Protein AF-A0A7Y3H642-F1 (afdb_monomer_lite)

Foldseek 3Di:
DFDPPDPQTDFQDWDDPPPFIWGHRNPDTHTPPPPPLPFDADPVRDTFDWDDDPNDIHTPDDDDDQADPVRHGAAEDDDPVVVVVDPDGHDADVVNPCPDPPDD

Structure (mmCIF, N/CA/C/O backbone):
data_AF-A0A7Y3H642-F1
#
_entry.id   AF-A0A7Y3H642-F1
#
loop_
_atom_site.group_PDB
_atom_site.id
_atom_site.type_symbol
_atom_site.label_atom_id
_atom_site.label_alt_id
_atom_site.label_comp_id
_atom_site.label_asym_id
_atom_site.label_entity_id
_atom_site.label_seq_id
_atom_site.pdbx_PDB_ins_code
_atom_site.Cartn_x
_atom_site.Cartn_y
_atom_site.Cartn_z
_atom_site.occupancy
_atom_site.B_iso_or_equiv
_atom_site.auth_seq_id
_atom_site.auth_comp_id
_atom_site.auth_asym_id
_atom_site.auth_atom_id
_atom_site.pdbx_PDB_model_num
ATOM 1 N N . MET A 1 1 ? -29.664 0.706 24.408 1.00 53.19 1 MET A N 1
ATOM 2 C CA . MET A 1 1 ? -28.643 -0.334 24.170 1.00 53.19 1 MET A CA 1
ATOM 3 C C . MET A 1 1 ? -29.273 -1.311 23.196 1.00 53.19 1 MET A C 1
ATOM 5 O O . MET A 1 1 ? -30.279 -1.904 23.563 1.00 53.19 1 MET A O 1
ATOM 9 N N . GLY A 1 2 ? -28.798 -1.335 21.947 1.00 57.72 2 GLY A N 1
ATOM 10 C CA . GLY A 1 2 ? -29.369 -2.156 20.873 1.00 57.72 2 GLY A CA 1
ATOM 11 C C . GLY A 1 2 ? -29.197 -3.647 21.151 1.00 57.72 2 GLY A C 1
ATOM 12 O O . GLY A 1 2 ? -28.213 -4.055 21.767 1.00 57.72 2 GLY A O 1
ATOM 13 N N . ASN A 1 3 ? -30.187 -4.439 20.750 1.00 62.53 3 ASN A N 1
ATOM 14 C CA . ASN A 1 3 ? -30.175 -5.889 20.890 1.00 62.53 3 ASN A CA 1
ATOM 15 C C . ASN A 1 3 ? -29.295 -6.500 19.788 1.00 62.53 3 ASN A C 1
ATOM 17 O O . ASN A 1 3 ? -29.466 -6.171 18.618 1.00 62.53 3 ASN A O 1
ATOM 21 N N . SER A 1 4 ? -28.376 -7.400 20.138 1.00 64.38 4 SER A N 1
ATOM 22 C CA . SER A 1 4 ? -27.535 -8.098 19.155 1.00 64.38 4 SER A CA 1
ATOM 23 C C . SER A 1 4 ? -28.319 -9.062 18.259 1.00 64.38 4 SER A C 1
ATOM 25 O O . SER A 1 4 ? -27.829 -9.414 17.190 1.00 64.38 4 SER A O 1
ATOM 27 N N . ASP A 1 5 ? -29.522 -9.464 18.683 1.00 69.06 5 ASP A N 1
ATOM 28 C CA . ASP A 1 5 ? -30.421 -10.346 17.926 1.00 69.06 5 ASP A CA 1
ATOM 29 C C . ASP A 1 5 ? -31.395 -9.569 17.016 1.00 69.06 5 ASP A C 1
ATOM 31 O O . ASP A 1 5 ? -32.311 -10.150 16.432 1.00 69.06 5 ASP A O 1
ATOM 35 N N . ASP A 1 6 ? -31.235 -8.247 16.915 1.00 73.38 6 ASP A N 1
ATOM 36 C CA . ASP A 1 6 ? -32.043 -7.407 16.036 1.00 73.38 6 ASP A CA 1
ATOM 37 C C . ASP A 1 6 ? -31.658 -7.654 14.562 1.00 73.38 6 ASP A C 1
ATOM 39 O O . ASP A 1 6 ? -30.477 -7.551 14.214 1.00 73.38 6 ASP A O 1
ATOM 43 N N . PRO A 1 7 ? -32.616 -7.956 13.662 1.00 75.31 7 PRO A N 1
ATOM 44 C CA . PRO A 1 7 ? -32.338 -8.043 12.227 1.00 75.31 7 PRO A CA 1
ATOM 45 C C . PRO A 1 7 ? -31.881 -6.705 11.615 1.00 75.31 7 PRO A C 1
ATOM 47 O O . PRO A 1 7 ? -31.374 -6.692 10.494 1.00 75.31 7 PRO A O 1
ATOM 50 N N . THR A 1 8 ? -32.055 -5.592 12.332 1.00 81.69 8 THR A N 1
ATOM 51 C CA . THR A 1 8 ? -31.682 -4.229 11.938 1.00 81.69 8 THR A CA 1
ATOM 52 C C . THR A 1 8 ? -30.856 -3.534 13.031 1.00 81.69 8 THR A C 1
ATOM 54 O O . THR A 1 8 ? -31.360 -2.641 13.708 1.00 81.69 8 THR A O 1
ATOM 57 N N . PRO A 1 9 ? -29.583 -3.920 13.237 1.00 86.38 9 PRO A N 1
ATOM 58 C CA . PRO A 1 9 ? -28.753 -3.318 14.277 1.00 86.38 9 PRO A CA 1
ATOM 59 C C . PRO A 1 9 ? -28.523 -1.819 14.025 1.00 86.38 9 PRO A C 1
ATOM 61 O O . PRO A 1 9 ? -28.270 -1.388 12.901 1.00 86.38 9 PRO A O 1
ATOM 64 N N . GLU A 1 10 ? -28.565 -1.015 15.089 1.00 89.75 10 GLU A N 1
ATOM 65 C CA . GLU A 1 10 ? -28.158 0.393 15.036 1.00 89.75 10 GLU A CA 1
ATOM 66 C C . GLU A 1 10 ? -26.626 0.507 15.062 1.00 89.75 10 GLU A C 1
ATOM 68 O O . GLU A 1 10 ? -25.940 -0.316 15.682 1.00 89.75 10 GLU A O 1
ATOM 73 N N . ALA A 1 11 ? -26.073 1.541 14.418 1.00 91.31 11 ALA A N 1
ATOM 74 C CA . ALA A 1 11 ? -24.645 1.842 14.510 1.00 91.31 11 ALA A CA 1
ATOM 75 C C . ALA A 1 11 ? -24.227 1.999 15.985 1.00 91.31 11 ALA A C 1
ATOM 77 O O . ALA A 1 11 ? -24.876 2.705 16.758 1.00 91.31 11 ALA A O 1
ATOM 78 N N . GLY A 1 12 ? -23.150 1.322 16.379 1.00 87.44 12 GLY A N 1
ATOM 79 C CA . GLY A 1 12 ? -22.698 1.221 17.767 1.00 87.44 12 GLY A CA 1
ATOM 80 C C . GLY A 1 12 ? -23.227 0.003 18.535 1.00 87.44 12 GLY A C 1
ATOM 81 O O . GLY A 1 12 ? -22.878 -0.163 19.705 1.00 87.44 12 GLY A O 1
ATOM 82 N N . THR A 1 13 ? -24.029 -0.871 17.917 1.00 92.62 13 THR A N 1
ATOM 83 C CA . THR A 1 13 ? -24.388 -2.171 18.515 1.00 92.62 13 THR A CA 1
ATOM 84 C C . THR A 1 13 ? -23.147 -3.063 18.603 1.00 92.62 13 THR A C 1
ATOM 86 O O . THR A 1 13 ? -22.393 -3.156 17.640 1.00 92.62 13 THR A O 1
ATOM 89 N N . ILE A 1 14 ? -22.929 -3.731 19.740 1.00 91.81 14 ILE A N 1
ATOM 90 C CA . ILE A 1 14 ? -21.808 -4.663 19.952 1.00 91.81 14 ILE A CA 1
ATOM 91 C C . ILE A 1 14 ? -22.363 -6.082 20.105 1.00 91.81 14 ILE A C 1
ATOM 93 O O . ILE A 1 14 ? -23.361 -6.274 20.801 1.00 91.81 14 ILE A O 1
ATOM 97 N N . ARG A 1 15 ? -21.707 -7.076 19.494 1.00 90.75 15 ARG A N 1
ATOM 98 C CA . ARG A 1 15 ? -22.030 -8.503 19.649 1.00 90.75 15 ARG A CA 1
ATOM 99 C C . ARG A 1 15 ? -20.797 -9.345 19.959 1.00 90.75 15 ARG A C 1
ATOM 101 O O . ARG A 1 15 ? -19.672 -8.965 19.648 1.00 90.75 15 ARG A O 1
ATOM 108 N N . TRP A 1 16 ? -21.041 -10.520 20.529 1.00 91.00 16 TRP A N 1
ATOM 109 C CA . TRP A 1 16 ? -20.055 -11.587 20.686 1.00 91.00 16 TRP A CA 1
ATOM 110 C C . TRP A 1 16 ? -20.364 -12.713 19.696 1.00 91.00 16 TRP A C 1
ATOM 112 O O . TRP A 1 16 ? -21.486 -13.215 19.674 1.00 91.00 16 TRP A O 1
ATOM 122 N N . THR A 1 17 ? -19.385 -13.125 18.892 1.00 89.44 17 THR A N 1
ATOM 123 C CA . THR A 1 17 ? -19.559 -14.178 17.870 1.00 89.44 17 THR A CA 1
ATOM 124 C C . THR A 1 17 ? -19.195 -15.581 18.355 1.00 89.44 17 THR A C 1
ATOM 126 O O . THR A 1 17 ? -19.330 -16.548 17.609 1.00 89.44 17 THR A O 1
ATOM 129 N N . GLY A 1 18 ? -18.719 -15.720 19.595 1.00 88.50 18 GLY A N 1
ATOM 130 C CA . GLY A 1 18 ? -18.120 -16.962 20.102 1.00 88.50 18 GLY A CA 1
ATOM 131 C C . GLY A 1 18 ? -16.593 -16.946 20.087 1.00 88.50 18 GLY A C 1
ATOM 132 O O . GLY A 1 18 ? -15.974 -17.650 20.882 1.00 88.50 18 GLY A O 1
ATOM 133 N N . THR A 1 19 ? -15.992 -16.120 19.233 1.00 89.00 19 THR A N 1
ATOM 134 C CA . THR A 1 19 ? -14.533 -15.975 19.118 1.00 89.00 19 THR A CA 1
ATOM 135 C C . THR A 1 19 ? 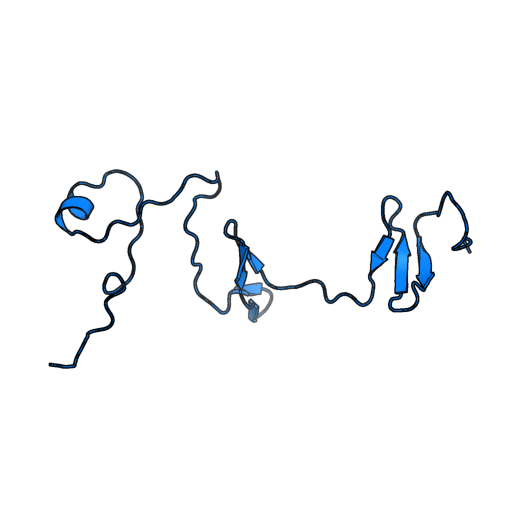-14.067 -14.527 19.143 1.00 89.00 19 THR A C 1
ATOM 137 O O . THR A 1 19 ? -12.881 -14.291 19.349 1.00 89.00 19 THR A O 1
ATOM 140 N N . ASP A 1 20 ? -14.969 -13.568 18.930 1.00 88.25 20 ASP A N 1
ATOM 141 C CA . ASP A 1 20 ? -14.617 -12.162 18.778 1.00 88.25 20 ASP A CA 1
ATOM 142 C C . ASP A 1 20 ? -15.738 -11.216 19.239 1.00 88.25 20 ASP A C 1
ATOM 144 O O . ASP A 1 20 ? -16.925 -11.558 19.196 1.00 88.25 20 ASP A O 1
ATOM 148 N N . PHE A 1 21 ? -15.344 -10.018 19.669 1.00 91.12 21 PHE A N 1
ATOM 149 C CA . PHE A 1 21 ? -16.240 -8.890 19.876 1.00 91.12 21 PHE A CA 1
ATOM 150 C C . PHE A 1 21 ? -16.264 -8.028 18.617 1.00 91.12 21 PHE A C 1
ATOM 152 O O . PHE A 1 21 ? -15.235 -7.506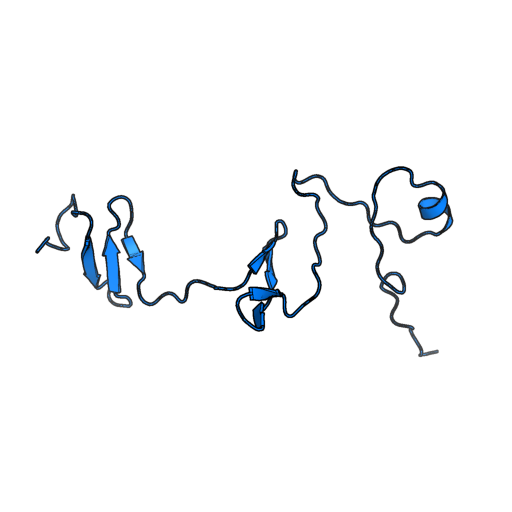 18.189 1.00 91.12 21 PHE A O 1
ATOM 159 N N . GLU A 1 22 ? -17.454 -7.840 18.056 1.00 92.88 22 GLU A N 1
ATOM 160 C CA . GLU A 1 22 ? -17.662 -7.031 16.858 1.00 92.88 22 GLU A CA 1
ATOM 161 C C . GLU A 1 22 ? -18.611 -5.867 17.155 1.00 92.88 22 GLU A C 1
ATOM 163 O O . GLU A 1 22 ? -19.598 -6.032 17.877 1.00 92.88 22 GLU A O 1
ATOM 168 N N . GLY A 1 23 ? -18.342 -4.700 16.573 1.00 92.56 23 GLY A N 1
ATOM 169 C CA . GLY A 1 23 ? -19.228 -3.5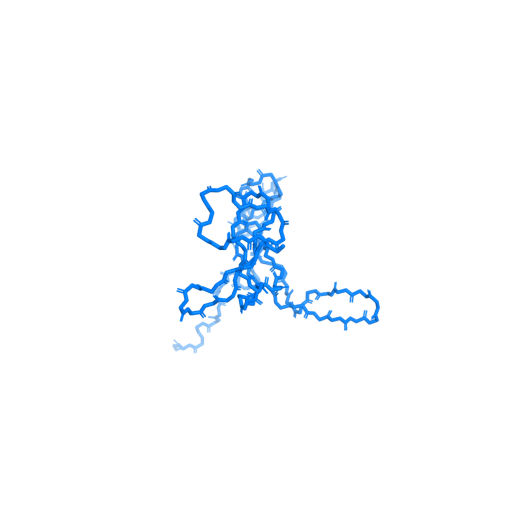37 16.585 1.00 92.56 23 GLY A CA 1
ATOM 170 C C . 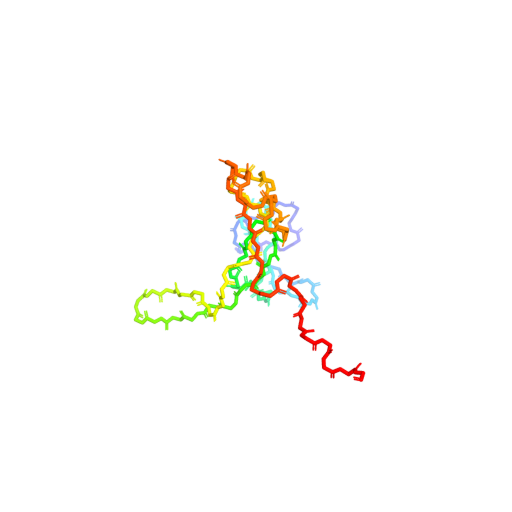GLY A 1 23 ? -19.848 -3.284 15.212 1.00 92.56 23 GLY A C 1
ATOM 171 O O . GLY A 1 23 ? -19.167 -3.403 14.199 1.00 92.56 23 GLY A O 1
ATOM 172 N N . PHE A 1 24 ? -21.127 -2.921 15.155 1.00 93.25 24 PHE A N 1
ATOM 173 C CA . PHE A 1 24 ? -21.795 -2.533 13.913 1.00 93.25 24 PHE A CA 1
ATOM 174 C C . PHE A 1 24 ? -21.523 -1.056 13.602 1.00 93.25 24 PHE A C 1
ATOM 176 O O . PHE A 1 24 ? -21.865 -0.185 14.402 1.00 93.25 24 PHE A O 1
ATOM 183 N N . ASP A 1 25 ? -20.933 -0.749 12.449 1.00 92.12 25 ASP A N 1
ATOM 184 C CA . ASP A 1 25 ? -20.612 0.630 12.034 1.00 92.12 25 ASP A CA 1
ATOM 185 C C . ASP A 1 25 ? -21.778 1.358 11.331 1.00 92.12 25 ASP A C 1
ATOM 187 O O . ASP A 1 25 ? -21.651 2.517 10.937 1.00 92.12 25 ASP A O 1
ATOM 191 N N . GLY A 1 26 ? -22.925 0.687 11.187 1.00 90.56 26 GLY A N 1
ATOM 192 C CA . GLY A 1 26 ? -24.083 1.157 10.420 1.00 90.56 26 GLY A CA 1
ATOM 193 C C . GLY A 1 26 ? -24.252 0.453 9.072 1.00 90.56 26 GLY A C 1
ATOM 194 O O . GLY A 1 26 ? -25.337 0.497 8.499 1.00 90.56 26 GLY A O 1
ATOM 195 N N . THR A 1 27 ? -23.213 -0.226 8.585 1.00 90.69 27 THR A N 1
ATOM 196 C CA . THR A 1 27 ? -23.223 -0.986 7.324 1.00 90.69 27 THR A CA 1
ATOM 197 C C . THR A 1 27 ? -22.772 -2.431 7.529 1.00 90.69 27 THR A C 1
ATOM 199 O O . THR A 1 27 ? -23.306 -3.342 6.897 1.00 90.69 27 THR A O 1
ATOM 202 N N . SER A 1 28 ? -21.801 -2.665 8.411 1.00 91.31 28 SER A N 1
ATOM 203 C CA . SER A 1 28 ? -21.180 -3.967 8.627 1.00 91.31 28 SER A CA 1
ATOM 204 C C . SER A 1 28 ? -20.743 -4.180 10.076 1.00 91.31 28 SER A C 1
ATOM 206 O O . SER A 1 28 ? -20.576 -3.234 10.846 1.00 91.31 28 SER A O 1
ATOM 208 N N . TRP A 1 29 ? -20.582 -5.448 10.455 1.00 91.81 29 TRP A N 1
ATOM 209 C CA . TRP A 1 29 ? -19.957 -5.826 11.719 1.00 91.81 29 TRP A CA 1
ATOM 210 C C . TRP A 1 29 ? -18.438 -5.790 11.561 1.00 91.81 29 TRP A C 1
ATOM 212 O O . TRP A 1 29 ? -17.891 -6.418 10.655 1.00 91.81 29 TRP A O 1
ATOM 222 N N . VAL A 1 30 ? -17.772 -5.059 12.448 1.00 90.19 30 VAL A N 1
ATOM 223 C CA . VAL A 1 30 ? -16.329 -4.826 12.438 1.00 90.19 30 VAL A CA 1
ATOM 224 C C . VAL A 1 30 ? -15.727 -5.422 13.701 1.00 90.19 30 VAL A C 1
ATOM 226 O O . VAL A 1 30 ? -16.137 -5.093 14.813 1.00 90.19 30 VAL A O 1
ATOM 229 N N . SER A 1 31 ? -14.740 -6.293 13.525 1.00 91.00 31 SER A N 1
ATOM 230 C CA . SER A 1 31 ? -13.973 -6.900 14.613 1.00 91.00 31 SER A CA 1
ATOM 231 C C . SER A 1 31 ? -13.194 -5.861 15.424 1.00 91.00 31 SER A C 1
ATOM 233 O O . SER A 1 31 ? -12.537 -4.987 14.857 1.00 91.00 31 SER A O 1
ATOM 235 N N . PHE A 1 32 ? -13.225 -5.983 16.754 1.00 86.81 32 PHE A N 1
ATOM 236 C CA . PHE A 1 32 ? -12.382 -5.195 17.662 1.00 86.81 32 PHE A CA 1
ATOM 237 C C . PHE A 1 32 ? -11.087 -5.901 18.051 1.00 86.81 32 PHE A C 1
ATOM 239 O O . PHE A 1 32 ? -10.186 -5.256 18.588 1.00 86.81 32 PHE A O 1
ATOM 246 N N . THR A 1 33 ? -10.989 -7.209 17.817 1.00 79.19 33 THR A N 1
ATOM 247 C CA . THR A 1 33 ? -9.791 -7.982 18.171 1.00 79.19 33 THR A CA 1
ATOM 248 C C . THR A 1 33 ? -8.936 -8.350 16.968 1.00 79.19 33 THR A C 1
ATOM 250 O O . THR A 1 33 ? -7.783 -8.744 17.154 1.00 79.19 33 THR A O 1
ATOM 253 N N . THR A 1 34 ? -9.431 -8.164 15.738 1.00 74.50 34 THR A N 1
ATOM 254 C CA . THR A 1 34 ? -8.580 -8.252 14.558 1.00 74.50 34 THR A CA 1
ATOM 255 C C . THR A 1 34 ? -7.545 -7.147 14.669 1.00 74.50 34 THR A C 1
ATOM 257 O O . THR A 1 34 ? -7.852 -5.956 14.714 1.00 74.50 34 THR A O 1
ATOM 260 N N . THR A 1 35 ? -6.279 -7.538 14.730 1.00 64.06 35 THR A N 1
ATOM 261 C CA . THR A 1 35 ? -5.197 -6.596 14.505 1.00 64.06 35 THR A CA 1
ATOM 262 C C . THR A 1 35 ? -5.356 -6.132 13.067 1.00 64.06 35 THR A C 1
ATOM 264 O O . THR A 1 35 ? -5.114 -6.908 12.138 1.00 64.06 35 THR A O 1
ATOM 267 N N . GLN A 1 36 ? -5.834 -4.903 12.870 1.00 62.38 36 GLN A N 1
ATOM 268 C CA . GLN A 1 36 ? -5.698 -4.247 11.583 1.00 62.38 36 GLN A CA 1
ATOM 269 C C . GLN A 1 36 ? -4.215 -4.327 11.236 1.00 62.38 36 GLN A C 1
ATOM 271 O O . GLN A 1 36 ? -3.369 -3.888 12.015 1.00 62.38 36 GLN A O 1
ATOM 276 N N . ASP A 1 37 ? -3.910 -4.983 10.123 1.00 64.88 37 ASP A N 1
ATOM 277 C CA . ASP A 1 37 ? -2.552 -5.086 9.625 1.00 64.88 37 ASP A CA 1
ATOM 278 C C . ASP A 1 37 ? -2.078 -3.661 9.321 1.00 64.88 37 ASP A C 1
ATOM 280 O O . ASP A 1 37 ? -2.429 -3.089 8.294 1.00 64.88 37 ASP A O 1
ATOM 284 N N . SER A 1 38 ? -1.368 -3.048 10.271 1.00 70.19 38 SER A N 1
ATOM 285 C CA . SER A 1 38 ? -0.935 -1.650 10.205 1.00 70.19 38 SER A CA 1
ATOM 286 C C . SER A 1 38 ? 0.225 -1.446 9.235 1.00 70.19 38 SER A C 1
ATOM 288 O O . SER A 1 38 ? 0.786 -0.354 9.165 1.00 70.19 38 SER A O 1
ATOM 290 N N . ARG A 1 39 ? 0.628 -2.504 8.526 1.00 82.62 39 ARG A N 1
ATOM 291 C CA . ARG A 1 39 ? 1.682 -2.437 7.527 1.00 82.62 39 ARG A CA 1
ATOM 292 C C . ARG A 1 39 ? 1.208 -1.629 6.334 1.00 82.62 39 ARG A C 1
ATOM 294 O O . ARG A 1 39 ? 0.069 -1.746 5.882 1.00 82.62 39 ARG A O 1
ATOM 301 N N . LEU A 1 40 ? 2.122 -0.832 5.798 1.00 88.38 40 LEU A N 1
ATOM 302 C CA . LEU A 1 40 ? 1.904 -0.168 4.525 1.00 88.38 40 LEU A CA 1
ATOM 303 C C . LEU A 1 40 ? 1.825 -1.247 3.442 1.00 88.38 40 LEU A C 1
ATOM 305 O O . LEU A 1 40 ? 2.696 -2.114 3.376 1.00 88.38 40 LEU A O 1
ATOM 309 N N . VAL A 1 41 ? 0.787 -1.198 2.611 1.00 91.75 41 VAL A N 1
ATOM 310 C CA . VAL A 1 41 ? 0.584 -2.144 1.509 1.00 91.75 41 VAL A CA 1
ATOM 311 C C . VAL A 1 41 ? 0.663 -1.387 0.190 1.00 91.75 41 VAL A C 1
ATOM 313 O O . VAL A 1 41 ? -0.008 -0.367 0.031 1.00 91.75 41 VAL A O 1
ATOM 316 N N . ASP A 1 42 ? 1.496 -1.853 -0.741 1.00 93.50 42 ASP A N 1
ATOM 317 C CA . ASP A 1 42 ? 1.580 -1.261 -2.081 1.00 93.50 42 ASP A CA 1
ATOM 318 C C . ASP A 1 42 ? 0.560 -1.854 -3.069 1.00 93.50 42 ASP A C 1
ATOM 320 O O . ASP A 1 42 ? -0.246 -2.724 -2.733 1.00 93.50 42 ASP A O 1
ATOM 324 N N . ILE A 1 43 ? 0.595 -1.374 -4.318 1.00 93.00 43 ILE A N 1
ATOM 325 C CA . ILE A 1 43 ? -0.326 -1.807 -5.374 1.00 93.00 43 ILE A CA 1
ATOM 326 C C . ILE A 1 43 ? -0.202 -3.307 -5.685 1.00 93.00 43 ILE A C 1
ATOM 328 O O . ILE A 1 43 ? -1.196 -3.919 -6.074 1.00 93.00 43 ILE A O 1
ATOM 332 N N . ASP A 1 44 ? 0.982 -3.897 -5.480 1.00 92.75 44 ASP A N 1
ATOM 333 C CA . ASP A 1 44 ? 1.332 -5.316 -5.656 1.00 92.75 44 ASP A CA 1
ATOM 334 C C . ASP A 1 44 ? 1.045 -6.178 -4.432 1.00 92.75 44 ASP A C 1
ATOM 336 O O . ASP A 1 44 ? 1.353 -7.370 -4.427 1.00 92.75 44 ASP A O 1
ATOM 340 N N . ASN A 1 45 ? 0.397 -5.601 -3.419 1.00 91.25 45 ASN A N 1
ATOM 341 C CA . ASN A 1 45 ? 0.100 -6.261 -2.160 1.00 91.25 45 ASN A CA 1
ATOM 342 C C . ASN A 1 45 ? 1.369 -6.670 -1.385 1.00 91.25 45 ASN A C 1
ATOM 344 O O . ASN A 1 45 ? 1.311 -7.539 -0.508 1.00 91.25 45 ASN A O 1
ATOM 348 N N . ASN A 1 46 ? 2.516 -6.036 -1.666 1.00 91.88 46 ASN A N 1
ATOM 349 C CA . ASN A 1 46 ? 3.675 -6.148 -0.793 1.00 91.88 46 ASN A CA 1
ATOM 350 C C . ASN A 1 46 ? 3.390 -5.373 0.488 1.00 91.88 46 ASN A C 1
ATOM 352 O O . ASN A 1 46 ? 2.945 -4.226 0.448 1.00 91.88 46 ASN A O 1
ATOM 356 N N . LYS A 1 47 ? 3.685 -6.000 1.622 1.00 92.88 47 LYS A N 1
ATOM 357 C CA . LYS A 1 47 ? 3.535 -5.403 2.947 1.00 92.88 47 LYS A CA 1
ATOM 358 C C . LYS A 1 47 ? 4.896 -4.960 3.454 1.00 92.88 47 LYS A C 1
ATOM 360 O O . LYS A 1 47 ? 5.858 -5.714 3.294 1.00 92.88 47 LYS A O 1
ATOM 365 N N . TYR A 1 48 ? 4.941 -3.780 4.057 1.00 92.94 48 TYR A N 1
ATOM 366 C CA . TYR A 1 48 ? 6.162 -3.168 4.564 1.00 92.94 48 TYR A CA 1
ATOM 367 C C . TYR A 1 48 ? 6.021 -2.828 6.035 1.00 92.94 48 TYR A C 1
ATOM 369 O O . TYR A 1 48 ? 5.007 -2.264 6.464 1.00 92.94 48 TYR A O 1
ATOM 377 N N . GLU A 1 49 ? 7.074 -3.128 6.784 1.00 91.62 49 GLU A N 1
ATOM 378 C CA . GLU A 1 49 ? 7.204 -2.625 8.142 1.00 91.62 49 GLU A CA 1
ATOM 379 C C . GLU A 1 49 ? 7.400 -1.105 8.124 1.00 91.62 49 GLU A C 1
ATOM 381 O O . GLU A 1 49 ? 8.010 -0.533 7.212 1.00 91.62 49 GLU A O 1
ATOM 386 N N . THR A 1 50 ? 6.878 -0.431 9.146 1.00 91.19 50 THR A N 1
ATOM 387 C CA . THR A 1 50 ? 7.012 1.022 9.291 1.00 91.19 50 THR A CA 1
ATOM 388 C C . THR A 1 50 ? 7.637 1.389 10.625 1.00 91.19 50 THR A C 1
ATOM 390 O O . THR A 1 50 ? 7.352 0.761 11.643 1.00 91.19 50 THR A O 1
ATOM 393 N N . VAL A 1 51 ? 8.445 2.445 10.635 1.00 91.44 51 VAL A N 1
ATOM 394 C CA . VAL A 1 51 ? 9.095 2.986 11.829 1.00 91.44 51 VAL A CA 1
ATOM 395 C C . VAL A 1 51 ? 8.751 4.460 12.004 1.00 91.44 51 VAL A C 1
ATOM 397 O O . VAL A 1 51 ? 8.791 5.246 11.058 1.00 91.44 51 VAL A O 1
ATOM 400 N N . THR A 1 52 ? 8.428 4.862 13.230 1.00 92.44 52 THR A N 1
ATOM 401 C CA . THR A 1 52 ? 8.193 6.272 13.559 1.00 92.44 52 THR A CA 1
ATOM 402 C C . THR A 1 52 ? 9.521 6.951 13.871 1.00 92.44 52 THR A C 1
ATOM 404 O O . THR A 1 52 ? 10.222 6.552 14.800 1.00 92.44 52 THR A O 1
ATOM 407 N N . ILE A 1 53 ? 9.857 8.002 13.121 1.00 91.62 53 ILE A N 1
ATOM 408 C CA . ILE A 1 53 ? 11.049 8.827 13.350 1.00 91.62 53 ILE A CA 1
ATOM 409 C C . ILE A 1 53 ? 10.596 10.282 13.496 1.00 91.62 53 ILE A C 1
ATOM 411 O O . ILE A 1 53 ? 10.111 10.909 12.551 1.00 91.62 53 ILE A O 1
ATOM 415 N N . GLY A 1 54 ? 10.741 10.824 14.708 1.00 94.81 54 GLY A N 1
ATOM 416 C CA . GLY A 1 54 ? 10.176 12.125 15.065 1.00 94.81 54 GLY A CA 1
ATOM 417 C C . GLY A 1 54 ? 8.646 12.083 15.038 1.00 94.81 54 GLY A C 1
ATOM 418 O O . GLY A 1 54 ? 8.036 11.308 15.767 1.00 94.81 54 GLY A O 1
ATOM 419 N N . THR A 1 55 ? 8.034 12.916 14.197 1.00 93.50 55 THR A N 1
ATOM 420 C CA . THR A 1 55 ? 6.573 12.990 14.002 1.00 93.50 55 THR A CA 1
ATOM 421 C C . THR A 1 55 ? 6.088 12.285 12.733 1.00 93.50 55 THR A C 1
ATOM 423 O O . THR A 1 55 ? 4.895 12.313 12.442 1.00 93.50 55 THR A O 1
ATOM 426 N N . GLN A 1 56 ? 6.996 11.690 11.956 1.00 90.31 56 GLN A N 1
ATOM 427 C CA . GLN A 1 56 ? 6.691 11.068 10.668 1.00 90.31 56 GLN A CA 1
ATOM 428 C C . GLN A 1 56 ? 6.839 9.548 10.756 1.00 90.31 56 GLN A C 1
ATOM 430 O O . GLN A 1 56 ? 7.697 9.035 11.477 1.00 90.31 56 GLN A O 1
ATOM 435 N N . ILE A 1 57 ? 6.006 8.840 9.996 1.00 90.56 57 ILE A N 1
ATOM 436 C CA . ILE A 1 57 ? 6.081 7.390 9.819 1.00 90.56 57 ILE A CA 1
ATOM 437 C C . ILE A 1 57 ? 6.841 7.123 8.521 1.00 90.56 57 ILE A C 1
ATOM 439 O O . ILE A 1 57 ? 6.488 7.659 7.472 1.00 90.56 57 ILE A O 1
ATOM 443 N N . TRP A 1 58 ? 7.883 6.305 8.604 1.00 92.44 58 TRP A N 1
ATOM 444 C CA . TRP A 1 58 ? 8.751 5.929 7.492 1.00 92.44 58 TRP A CA 1
ATOM 445 C C . TRP A 1 58 ? 8.631 4.438 7.205 1.00 92.44 58 TRP A C 1
ATOM 447 O O . TRP A 1 58 ? 8.341 3.650 8.103 1.00 92.44 58 TRP A O 1
ATOM 457 N N . MET A 1 59 ? 8.899 4.038 5.965 1.00 93.38 59 MET A N 1
ATOM 458 C CA . MET A 1 59 ? 9.086 2.626 5.635 1.00 93.38 59 MET A CA 1
ATOM 459 C C . MET A 1 59 ? 10.408 2.134 6.236 1.00 93.38 59 MET A C 1
ATOM 461 O O . MET A 1 59 ? 11.420 2.832 6.162 1.00 93.38 59 MET A O 1
ATOM 465 N N . ALA A 1 60 ? 10.402 0.939 6.824 1.00 92.62 60 ALA A N 1
ATOM 466 C CA . ALA A 1 60 ? 11.608 0.274 7.319 1.00 92.62 60 ALA A CA 1
ATOM 467 C C . ALA A 1 60 ? 12.392 -0.439 6.199 1.00 92.62 60 ALA A C 1
ATOM 469 O O . ALA A 1 60 ? 13.530 -0.858 6.400 1.00 92.62 60 ALA A O 1
ATOM 470 N N . GLU A 1 61 ? 11.774 -0.586 5.028 1.00 92.06 61 GLU A N 1
ATOM 471 C CA . GLU A 1 61 ? 12.256 -1.357 3.886 1.00 92.06 61 GLU A CA 1
ATOM 472 C C . GLU A 1 61 ? 12.104 -0.544 2.591 1.00 92.06 61 GLU A C 1
ATOM 474 O O . GLU A 1 61 ? 11.277 0.367 2.502 1.00 92.06 61 GLU A O 1
ATOM 479 N N . ASN A 1 62 ? 12.881 -0.892 1.562 1.00 91.31 62 ASN A N 1
ATOM 480 C CA . ASN A 1 62 ? 12.767 -0.267 0.244 1.00 91.31 62 ASN A CA 1
ATOM 481 C C . ASN A 1 62 ? 11.491 -0.715 -0.481 1.00 91.31 62 ASN A C 1
ATOM 483 O O . ASN A 1 62 ? 11.122 -1.889 -0.443 1.00 91.31 62 ASN A O 1
ATOM 487 N N . LEU A 1 63 ? 10.872 0.212 -1.214 1.00 91.44 63 LEU A N 1
ATOM 488 C CA . LEU A 1 63 ? 9.726 -0.070 -2.078 1.00 91.44 63 LEU A CA 1
ATOM 489 C C . LEU A 1 63 ? 10.118 -1.031 -3.217 1.00 91.44 63 LEU A C 1
ATOM 491 O O . LEU A 1 63 ? 11.108 -0.800 -3.908 1.00 91.44 63 LEU A O 1
ATOM 495 N N . ARG A 1 64 ? 9.314 -2.079 -3.437 1.00 90.88 64 ARG A N 1
ATOM 496 C CA . ARG A 1 64 ? 9.532 -3.145 -4.438 1.00 90.88 64 ARG A CA 1
ATOM 497 C C . ARG A 1 64 ? 8.328 -3.346 -5.373 1.00 90.88 64 ARG A C 1
ATOM 499 O O . ARG A 1 64 ? 7.930 -4.475 -5.649 1.00 90.88 64 ARG A O 1
ATOM 506 N N . VAL A 1 65 ? 7.734 -2.246 -5.837 1.00 92.75 65 VAL A N 1
ATOM 507 C CA . VAL A 1 65 ? 6.629 -2.285 -6.809 1.00 92.75 65 VAL A CA 1
ATOM 508 C C . VAL A 1 65 ? 7.112 -2.679 -8.205 1.00 92.75 65 VAL A C 1
ATOM 510 O O . VAL A 1 65 ? 8.218 -2.352 -8.623 1.00 92.75 65 VAL A O 1
ATOM 513 N N . THR A 1 66 ? 6.230 -3.339 -8.938 1.00 92.81 66 THR A N 1
ATOM 514 C CA . THR A 1 66 ? 6.371 -3.815 -10.320 1.00 92.81 66 THR A CA 1
ATOM 515 C C . THR A 1 66 ? 5.359 -3.154 -11.259 1.00 92.81 66 THR A C 1
ATOM 517 O O . THR A 1 66 ? 5.320 -3.453 -12.452 1.00 92.81 66 THR A O 1
ATOM 520 N N . ARG A 1 67 ? 4.531 -2.244 -10.733 1.00 94.38 67 ARG A N 1
ATOM 521 C CA . ARG A 1 67 ? 3.510 -1.493 -11.466 1.00 94.38 67 ARG A CA 1
ATOM 522 C C . ARG A 1 67 ? 3.534 -0.017 -11.096 1.00 94.38 67 ARG A C 1
ATOM 524 O O . ARG A 1 67 ? 3.805 0.348 -9.952 1.00 94.38 67 ARG A O 1
ATOM 531 N N . PHE A 1 68 ? 3.204 0.824 -12.068 1.00 93.12 68 PHE A N 1
ATOM 532 C CA . PHE A 1 68 ? 2.913 2.233 -11.845 1.00 93.12 68 PHE A CA 1
ATOM 533 C C . PHE A 1 68 ? 1.606 2.406 -11.057 1.00 93.12 68 PHE A C 1
ATOM 535 O O . PHE A 1 68 ? 0.827 1.470 -10.867 1.00 93.12 68 PHE A O 1
ATOM 542 N N . ASN A 1 69 ? 1.347 3.634 -10.604 1.00 92.81 69 ASN A N 1
ATOM 543 C CA . ASN A 1 69 ? 0.142 3.982 -9.845 1.00 92.81 69 ASN A CA 1
ATOM 544 C C . ASN A 1 69 ? -1.167 3.815 -10.640 1.00 92.81 69 ASN A C 1
ATOM 546 O O . ASN A 1 69 ? -2.231 3.723 -10.034 1.00 92.81 69 ASN A O 1
ATOM 550 N N . ASP A 1 70 ? -1.095 3.774 -11.971 1.00 94.12 70 ASP A N 1
ATOM 551 C CA . ASP A 1 70 ? -2.213 3.485 -12.876 1.00 94.12 70 ASP A CA 1
ATOM 552 C C . ASP A 1 70 ? -2.418 1.975 -13.120 1.00 94.12 70 ASP A C 1
ATOM 554 O O . ASP A 1 70 ? -3.350 1.576 -13.816 1.00 94.12 70 ASP A O 1
ATOM 558 N N . GLY A 1 71 ? -1.564 1.127 -12.536 1.00 92.25 71 GLY A N 1
ATOM 559 C CA . GLY A 1 71 ? -1.578 -0.322 -12.706 1.00 92.25 71 GLY A CA 1
ATOM 560 C C . GLY A 1 71 ? -0.787 -0.834 -13.911 1.00 92.25 71 GLY A C 1
ATOM 561 O O . GLY A 1 71 ? -0.664 -2.052 -14.055 1.00 92.25 71 GLY A O 1
ATOM 562 N N . THR A 1 72 ? -0.219 0.041 -14.744 1.00 94.75 72 THR A N 1
ATOM 563 C CA . THR A 1 72 ? 0.620 -0.358 -15.880 1.00 94.75 72 THR A CA 1
ATOM 564 C C . THR A 1 72 ? 1.883 -1.071 -15.368 1.00 94.75 72 THR A C 1
ATOM 566 O O . THR A 1 72 ? 2.554 -0.543 -14.477 1.00 94.75 72 THR A O 1
ATOM 569 N N . PRO A 1 73 ? 2.240 -2.263 -15.886 1.00 93.56 73 PRO A N 1
ATOM 570 C CA . PRO A 1 73 ? 3.476 -2.948 -15.510 1.00 93.56 73 PRO A CA 1
ATOM 571 C C . PRO A 1 73 ? 4.725 -2.128 -15.829 1.00 93.56 73 PRO A C 1
ATOM 573 O O . PRO A 1 73 ? 4.818 -1.517 -16.893 1.00 93.56 73 PRO A O 1
ATOM 576 N N . ILE A 1 74 ? 5.702 -2.162 -14.925 1.00 92.88 74 ILE A N 1
ATOM 577 C CA . ILE A 1 74 ? 7.044 -1.624 -15.143 1.00 92.88 74 ILE A CA 1
ATOM 578 C C . ILE A 1 74 ? 7.878 -2.742 -15.788 1.00 92.88 74 ILE A C 1
ATOM 580 O O . ILE A 1 74 ? 8.083 -3.780 -15.154 1.00 92.88 74 ILE A O 1
ATOM 584 N N . PRO A 1 75 ? 8.357 -2.582 -17.036 1.00 91.38 75 PRO A N 1
ATOM 585 C CA . PRO A 1 75 ? 9.170 -3.599 -17.695 1.00 91.38 75 PRO A CA 1
ATOM 586 C C . PRO A 1 75 ? 10.458 -3.891 -16.918 1.00 91.38 75 PRO A C 1
ATOM 588 O O . PRO A 1 75 ? 11.144 -2.963 -16.487 1.00 91.38 75 PRO A O 1
ATOM 591 N N . ILE A 1 76 ? 10.801 -5.175 -16.776 1.00 89.50 76 ILE A N 1
ATOM 592 C CA . ILE A 1 76 ? 12.101 -5.609 -16.249 1.00 89.50 76 ILE A CA 1
ATOM 593 C C . ILE A 1 76 ? 13.059 -5.755 -17.425 1.00 89.50 76 ILE A C 1
ATOM 595 O O . ILE A 1 76 ? 12.806 -6.563 -18.317 1.00 89.50 76 ILE A O 1
ATOM 599 N N . VAL A 1 77 ? 14.152 -4.997 -17.421 1.00 88.19 77 VAL A N 1
ATOM 600 C CA . VAL A 1 77 ? 15.158 -5.025 -18.489 1.00 88.19 77 VAL A CA 1
ATOM 601 C C . VAL 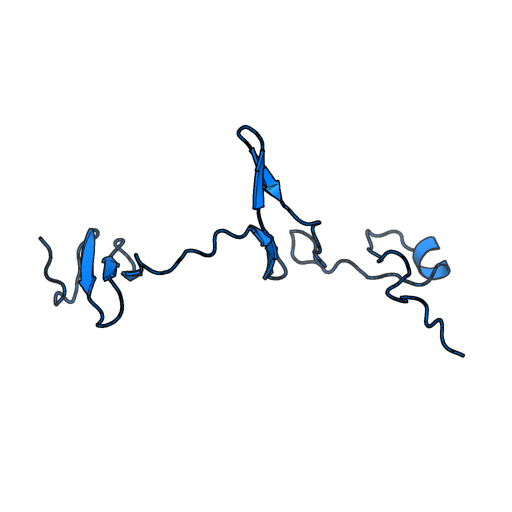A 1 77 ? 16.509 -5.400 -17.885 1.00 88.19 77 VAL A C 1
ATOM 603 O O . VAL A 1 77 ? 17.083 -4.639 -17.111 1.00 88.19 77 VAL A O 1
ATOM 606 N N . THR A 1 78 ? 17.000 -6.596 -18.208 1.00 87.06 78 THR A N 1
ATOM 607 C CA . THR A 1 78 ? 18.258 -7.152 -17.671 1.00 87.06 78 THR A CA 1
ATOM 608 C C . THR A 1 78 ? 19.410 -7.126 -18.676 1.00 87.06 78 THR A C 1
ATOM 610 O O . THR A 1 78 ? 20.572 -7.175 -18.270 1.00 87.06 78 THR A O 1
ATOM 613 N N . ASP A 1 79 ? 19.111 -7.032 -19.973 1.00 86.88 79 ASP A N 1
ATOM 614 C CA . ASP A 1 79 ? 20.111 -6.952 -21.035 1.00 86.88 79 ASP A CA 1
ATOM 615 C C . ASP A 1 79 ? 20.573 -5.504 -21.265 1.00 86.88 79 ASP A C 1
ATOM 617 O O . ASP A 1 79 ? 19.776 -4.565 -21.291 1.00 86.88 79 ASP A O 1
ATOM 621 N N . ASN A 1 80 ? 21.883 -5.315 -21.442 1.00 84.81 80 ASN A N 1
ATOM 622 C CA . ASN A 1 80 ? 22.469 -3.985 -21.588 1.00 84.81 80 ASN A CA 1
ATOM 623 C C . ASN A 1 80 ? 22.118 -3.327 -22.934 1.00 84.81 80 ASN A C 1
ATOM 625 O O . ASN A 1 80 ? 21.969 -2.108 -22.992 1.00 84.81 80 ASN A O 1
ATOM 629 N N . ALA A 1 81 ? 21.985 -4.099 -24.015 1.00 88.25 81 ALA A N 1
ATOM 630 C CA . ALA A 1 81 ? 21.563 -3.567 -25.307 1.00 88.25 81 ALA A CA 1
ATOM 631 C C . ALA A 1 81 ? 20.078 -3.177 -25.283 1.00 88.25 81 ALA A C 1
ATOM 633 O O . ALA A 1 81 ? 19.724 -2.115 -25.797 1.00 88.25 81 ALA A O 1
ATOM 634 N N . ASP A 1 82 ? 19.226 -3.967 -24.632 1.00 86.94 82 ASP A N 1
ATOM 635 C CA . ASP A 1 82 ? 17.818 -3.607 -24.426 1.00 86.94 82 ASP A CA 1
ATOM 636 C C . ASP A 1 82 ? 17.685 -2.366 -23.533 1.00 86.94 82 ASP A C 1
ATOM 638 O O . ASP A 1 82 ? 16.907 -1.457 -23.838 1.00 86.94 82 ASP A O 1
ATOM 642 N N . TRP A 1 83 ? 18.504 -2.260 -22.480 1.00 86.69 83 TRP A N 1
ATOM 643 C CA . TRP A 1 83 ? 18.538 -1.084 -21.607 1.00 86.69 83 TRP A CA 1
ATOM 644 C C . TRP A 1 83 ? 18.940 0.182 -22.369 1.00 86.69 83 TRP A C 1
ATOM 646 O O . TRP A 1 83 ? 18.290 1.218 -22.238 1.00 86.69 83 TRP A O 1
ATOM 656 N N . LEU A 1 84 ? 19.964 0.098 -23.226 1.00 88.06 84 LEU A N 1
ATOM 657 C CA . LEU A 1 84 ? 20.412 1.214 -24.070 1.00 88.06 84 LEU A CA 1
ATOM 658 C C . LEU A 1 84 ? 19.335 1.706 -25.047 1.00 88.06 84 LEU A C 1
ATOM 660 O O . LEU A 1 84 ? 19.321 2.886 -25.392 1.00 88.06 84 LEU A O 1
ATOM 664 N N . ASN A 1 85 ? 18.447 0.817 -25.495 1.00 89.69 85 ASN A N 1
ATOM 665 C CA . ASN A 1 85 ? 17.370 1.141 -26.431 1.00 89.69 85 ASN A CA 1
ATOM 666 C C . ASN A 1 85 ? 16.045 1.507 -25.740 1.00 89.69 85 ASN A C 1
ATOM 668 O O . ASN A 1 85 ? 15.090 1.911 -26.408 1.00 89.69 85 ASN A O 1
ATOM 672 N N . THR A 1 86 ? 15.963 1.371 -24.417 1.00 88.06 86 THR A N 1
ATOM 673 C CA . THR A 1 86 ? 14.740 1.621 -23.655 1.00 88.06 86 THR A CA 1
ATOM 674 C C . THR A 1 86 ? 14.457 3.124 -23.562 1.00 88.06 86 THR A C 1
ATOM 676 O O . THR A 1 86 ? 15.236 3.892 -23.004 1.00 88.06 86 THR A O 1
ATOM 679 N N . THR A 1 87 ? 13.313 3.558 -24.100 1.00 90.38 87 THR A N 1
ATOM 680 C CA . THR A 1 87 ? 12.850 4.964 -24.059 1.00 90.38 87 THR A CA 1
ATOM 681 C C . THR A 1 87 ? 11.694 5.195 -23.085 1.00 90.38 87 THR A C 1
ATOM 683 O O . THR A 1 87 ? 11.306 6.336 -22.832 1.00 90.38 87 THR A O 1
ATOM 686 N N . THR A 1 88 ? 11.142 4.118 -22.531 1.00 88.00 88 THR A N 1
ATOM 687 C CA . THR A 1 88 ? 10.076 4.123 -21.525 1.00 88.00 88 THR A CA 1
ATOM 688 C C . THR A 1 88 ? 10.653 3.810 -20.148 1.00 88.00 88 THR A C 1
ATOM 690 O O . THR A 1 88 ? 11.693 3.162 -20.072 1.00 88.00 88 THR A O 1
ATOM 693 N N . PRO A 1 89 ? 10.013 4.209 -19.038 1.00 88.94 89 PRO A N 1
ATOM 694 C CA . PRO A 1 89 ? 10.538 3.843 -17.731 1.00 88.94 89 PRO A CA 1
ATOM 695 C C . PRO A 1 89 ? 10.527 2.315 -17.562 1.00 88.94 89 PRO A C 1
ATOM 697 O O . PRO A 1 89 ? 9.551 1.651 -17.910 1.00 88.94 89 PRO A O 1
ATOM 700 N N . ALA A 1 90 ? 11.627 1.777 -17.047 1.00 90.38 90 ALA A N 1
ATOM 701 C CA . ALA A 1 90 ? 11.863 0.356 -16.823 1.00 90.38 90 ALA A CA 1
ATOM 702 C C . ALA A 1 90 ? 12.622 0.169 -15.504 1.00 90.38 90 ALA A C 1
ATOM 704 O O . ALA A 1 90 ? 13.211 1.118 -14.978 1.00 90.38 90 ALA A O 1
ATOM 705 N N . MET A 1 91 ? 12.609 -1.050 -14.971 1.00 88.44 91 MET A N 1
ATOM 706 C CA . MET A 1 91 ? 13.337 -1.407 -13.758 1.00 88.44 91 MET A CA 1
ATOM 707 C C . MET A 1 91 ? 14.327 -2.542 -14.003 1.00 88.44 91 MET A C 1
ATOM 709 O O . MET A 1 91 ? 14.169 -3.357 -14.910 1.00 88.44 91 MET A O 1
ATOM 713 N N . THR A 1 92 ? 15.343 -2.606 -13.151 1.00 86.88 92 THR A N 1
ATOM 714 C CA . THR A 1 92 ? 16.263 -3.737 -13.056 1.00 86.88 92 THR A CA 1
ATOM 715 C C . THR A 1 92 ? 16.720 -3.901 -11.610 1.00 86.88 92 THR A C 1
ATOM 717 O O . THR A 1 92 ? 16.623 -2.968 -10.808 1.00 86.88 92 THR A O 1
ATOM 720 N N . TRP A 1 93 ? 17.204 -5.089 -11.268 1.00 80.12 93 TRP A N 1
ATOM 721 C CA . TRP A 1 93 ? 17.768 -5.383 -9.955 1.00 80.12 93 TRP A CA 1
ATOM 722 C C . TRP A 1 93 ? 19.290 -5.254 -10.009 1.00 80.12 93 TRP A C 1
ATOM 724 O O . TRP A 1 93 ? 19.912 -5.565 -11.025 1.00 80.12 93 TRP A O 1
ATOM 734 N N . PHE A 1 94 ? 19.917 -4.842 -8.906 1.00 67.31 94 PHE A N 1
ATOM 735 C CA . PHE A 1 94 ? 21.377 -4.899 -8.802 1.00 67.31 94 PHE A CA 1
ATOM 736 C C . PHE A 1 94 ? 21.836 -6.360 -8.989 1.00 67.31 94 PHE A C 1
ATOM 738 O O . PHE A 1 94 ? 21.259 -7.260 -8.380 1.00 67.31 94 PHE A O 1
ATOM 745 N N . PHE A 1 95 ? 22.818 -6.592 -9.869 1.00 63.53 95 PHE A N 1
ATOM 746 C CA . PHE A 1 95 ? 23.256 -7.917 -10.349 1.00 63.53 95 PHE A CA 1
ATOM 747 C C . PHE A 1 95 ? 22.229 -8.750 -11.141 1.00 63.53 95 PHE A C 1
ATOM 749 O O . PHE A 1 95 ? 22.408 -9.954 -11.259 1.00 63.53 95 PHE A O 1
ATOM 756 N N . ASN A 1 96 ? 21.164 -8.170 -11.709 1.00 63.47 96 ASN A N 1
ATOM 757 C CA . ASN A 1 96 ? 20.193 -8.911 -12.539 1.00 63.47 96 ASN A CA 1
ATOM 758 C C . ASN A 1 96 ? 19.583 -10.167 -11.860 1.00 63.47 96 ASN A C 1
ATOM 760 O O . ASN A 1 96 ? 19.078 -11.056 -12.539 1.00 63.47 96 ASN A O 1
ATOM 764 N N . GLY A 1 97 ? 19.616 -10.255 -10.524 1.00 59.66 97 GLY A N 1
ATOM 765 C CA . GLY A 1 97 ? 19.203 -11.453 -9.780 1.00 59.66 97 GLY A CA 1
ATOM 766 C C . GLY A 1 97 ? 20.235 -12.592 -9.745 1.00 59.66 97 GLY A C 1
ATOM 767 O O . GLY A 1 97 ? 19.995 -13.593 -9.073 1.00 59.66 97 GLY A O 1
ATOM 768 N N . GLU A 1 98 ? 21.391 -12.442 -10.390 1.00 56.66 98 GLU A N 1
ATOM 769 C CA . GLU A 1 98 ? 22.504 -13.388 -10.322 1.00 56.66 98 GLU A CA 1
ATOM 770 C C . GLU A 1 98 ? 23.360 -13.078 -9.090 1.00 56.66 98 GLU A C 1
ATOM 772 O O . GLU A 1 98 ? 24.333 -12.323 -9.120 1.00 56.66 98 GLU A O 1
ATOM 777 N N . TRP A 1 99 ? 22.980 -13.668 -7.959 1.00 48.19 99 TRP A N 1
ATOM 778 C CA . TRP A 1 99 ? 23.935 -13.880 -6.877 1.00 48.19 99 TRP A CA 1
ATOM 779 C C . TRP A 1 99 ? 24.967 -14.853 -7.428 1.00 48.19 99 TRP A C 1
ATOM 781 O O . TRP A 1 99 ? 24.592 -15.956 -7.821 1.00 48.19 99 TRP A O 1
ATOM 791 N N . GLY A 1 100 ? 26.222 -14.413 -7.529 1.00 53.25 100 GLY A N 1
ATOM 792 C CA . GLY A 1 100 ? 27.295 -15.189 -8.138 1.00 53.25 100 GLY A CA 1
ATOM 793 C C . GLY A 1 100 ? 27.236 -16.655 -7.722 1.00 53.25 100 GLY A C 1
ATOM 794 O O . GLY A 1 100 ? 27.333 -16.976 -6.538 1.00 53.25 100 GLY A O 1
ATOM 795 N N . THR A 1 101 ? 27.078 -17.539 -8.702 1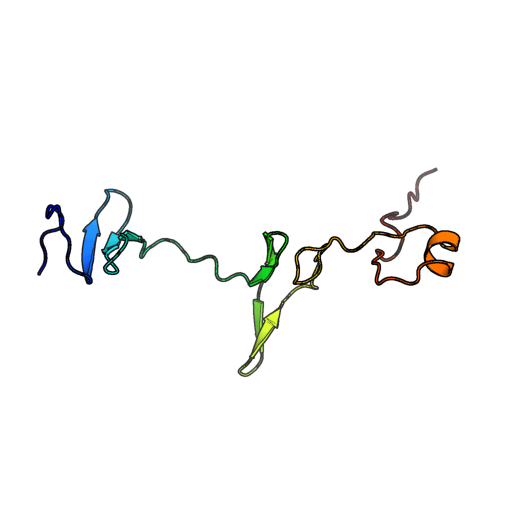.00 55.25 101 THR A N 1
ATOM 796 C CA . THR A 1 101 ? 27.452 -18.941 -8.556 1.00 55.25 101 THR A CA 1
ATOM 797 C C . THR A 1 101 ? 28.978 -18.987 -8.479 1.00 55.25 101 THR A C 1
ATOM 799 O O . THR A 1 101 ? 29.651 -19.281 -9.465 1.00 55.25 101 THR A O 1
ATOM 802 N N . ASP A 1 102 ? 29.532 -18.609 -7.329 1.00 54.75 102 ASP A N 1
ATOM 803 C CA . ASP A 1 102 ? 30.859 -19.056 -6.918 1.00 54.75 102 ASP A CA 1
ATOM 804 C C . ASP A 1 102 ? 30.726 -20.523 -6.499 1.00 54.75 102 ASP A C 1
ATOM 806 O O . ASP A 1 102 ? 30.554 -20.825 -5.325 1.00 54.75 102 ASP A O 1
ATOM 810 N N . ASP A 1 103 ? 30.629 -21.409 -7.491 1.00 45.88 103 ASP A N 1
ATOM 811 C CA . ASP A 1 103 ? 30.938 -22.833 -7.348 1.00 45.88 103 ASP A CA 1
ATOM 812 C C . ASP A 1 103 ? 31.034 -23.479 -8.744 1.00 45.88 103 ASP A C 1
ATOM 814 O O . ASP A 1 103 ? 30.041 -23.932 -9.324 1.00 45.88 103 ASP A O 1
ATOM 818 N N . ALA A 1 104 ? 32.261 -23.495 -9.278 1.00 41.25 104 ALA A N 1
ATOM 819 C CA . ALA A 1 104 ? 32.817 -24.539 -10.146 1.00 41.25 104 ALA A CA 1
ATOM 820 C C . ALA A 1 104 ? 34.354 -24.477 -10.136 1.00 41.25 104 ALA A C 1
ATOM 822 O O . ALA A 1 104 ? 34.906 -23.394 -10.438 1.00 41.25 104 ALA A O 1
#

Radius of gyration: 23.68 Å; chains: 1; bounding box: 65×38×51 Å

Sequence (104 aa):
MGNSDDPTPEAGTIRWTGTDFEGFDGTSWVSFTTTQDSRLVDIDNNKYETVTIGTQIWMAENLRVTRFNDGTPIPIVTDNADWLNTTTPAMTWFFNGEWGTDDA

Secondary structure (DSSP, 8-state):
---TT-SSPPTT-EEE-SS-EEEE-SSSEEESSS----SEE-TT--EE-EEEETTEEEESS----SB-TTS-B--B---HHHHHH--S--B--GGGG-------

pLDDT: mean 83.82, std 13.18, range [41.25, 94.81]